Protein AF-A0A392UW88-F1 (afdb_monomer_lite)

Foldseek 3Di:
DVVVVVVVVVVVVVVVVVVVVVVVCVVPPDDDDPPVVPPPPPPVPPVPCPVCPVDPDPDDDDPVNPPDDPPPPPD

pLDDT: mean 74.71, std 16.86, range [48.94, 97.38]

Organism: NCBI:txid97028

Secondary structure (DSSP, 8-state):
-HHHHHHHHHHHHHHHHHHHHHHHHHTS-------TT---S-------------PPPPPPPPGGGTT--------

Sequence (75 aa):
PEIERTARANLKAVRQAKQAVRLATLDQPSQEEEDDTSSPYIMEGEHIEMAESNPPPPPMRTLGDYGQRNDGEIA

Structure (mmCIF, N/CA/C/O backbone):
data_AF-A0A392UW88-F1
#
_entry.id   AF-A0A392UW88-F1
#
loop_
_atom_site.group_PDB
_atom_site.id
_atom_site.type_symbol
_atom_site.label_atom_id
_atom_site.label_alt_id
_atom_site.label_comp_id
_atom_site.label_asym_id
_atom_site.label_entity_id
_atom_site.label_seq_id
_atom_site.pdbx_PDB_ins_code
_atom_site.Cartn_x
_atom_site.Cartn_y
_atom_site.Cartn_z
_atom_site.occupancy
_atom_site.B_iso_or_equiv
_atom_site.auth_seq_id
_atom_site.auth_comp_id
_atom_site.auth_asym_id
_atom_site.auth_atom_id
_atom_site.pdbx_PDB_model_num
ATOM 1 N N . PRO A 1 1 ? 5.475 14.375 14.450 1.00 88.69 1 PRO A N 1
ATOM 2 C CA . PRO A 1 1 ? 4.243 15.177 14.244 1.00 88.69 1 PRO A CA 1
ATOM 3 C C . PRO A 1 1 ? 3.059 14.566 15.006 1.00 88.69 1 PRO A C 1
ATOM 5 O O . PRO A 1 1 ? 2.872 13.354 14.960 1.00 88.69 1 PRO A O 1
ATOM 8 N N . GLU A 1 2 ? 2.289 15.377 15.730 1.00 90.88 2 GLU A N 1
ATOM 9 C CA . GLU A 1 2 ? 1.153 14.901 16.538 1.00 90.88 2 GLU A CA 1
ATOM 10 C C . GLU A 1 2 ? 0.063 14.231 15.683 1.00 90.88 2 GLU A C 1
ATOM 12 O O . GLU A 1 2 ? -0.442 13.170 16.043 1.00 90.88 2 GLU A O 1
ATOM 17 N N . ILE A 1 3 ? -0.162 14.760 14.475 1.00 92.94 3 ILE A N 1
ATOM 18 C CA . ILE A 1 3 ? -1.085 14.230 13.456 1.00 92.94 3 ILE A CA 1
ATOM 19 C C . ILE A 1 3 ? -0.751 12.781 13.066 1.00 92.94 3 ILE A C 1
ATOM 21 O O . ILE A 1 3 ? -1.633 11.954 12.861 1.00 92.94 3 ILE A O 1
ATOM 25 N N . GLU A 1 4 ? 0.534 12.434 12.986 1.00 93.62 4 GLU A N 1
ATOM 26 C CA . GLU A 1 4 ? 0.940 11.077 12.614 1.00 93.62 4 GLU A CA 1
ATOM 27 C C . GLU A 1 4 ? 0.628 10.071 13.731 1.00 93.62 4 GLU A C 1
ATOM 29 O O . GLU A 1 4 ? 0.232 8.932 13.475 1.00 93.62 4 GLU A O 1
ATOM 34 N N . ARG A 1 5 ? 0.776 10.490 14.994 1.00 93.81 5 ARG A N 1
ATOM 35 C CA . ARG A 1 5 ? 0.486 9.634 16.151 1.00 93.81 5 ARG A CA 1
ATOM 36 C C . ARG A 1 5 ? -1.003 9.321 16.239 1.00 93.81 5 ARG A C 1
ATOM 38 O O . ARG A 1 5 ? -1.356 8.161 16.448 1.00 93.81 5 ARG A O 1
ATOM 45 N N . THR A 1 6 ? -1.860 10.320 16.030 1.00 95.94 6 THR A N 1
ATOM 46 C CA . THR A 1 6 ? -3.318 10.135 16.033 1.00 95.94 6 THR A CA 1
ATOM 47 C C . THR A 1 6 ? -3.781 9.310 14.834 1.00 95.94 6 THR A C 1
ATOM 49 O O . THR A 1 6 ? -4.563 8.379 15.014 1.00 95.94 6 THR A O 1
ATOM 52 N N . ALA A 1 7 ? -3.222 9.533 13.639 1.00 96.31 7 ALA A N 1
ATOM 53 C CA . ALA A 1 7 ? -3.512 8.712 12.460 1.00 96.31 7 ALA A CA 1
ATOM 54 C C . ALA A 1 7 ? -3.169 7.227 12.687 1.00 96.31 7 ALA A C 1
ATOM 56 O O . ALA A 1 7 ? -3.977 6.341 12.400 1.00 96.31 7 ALA A O 1
ATOM 57 N N . ARG A 1 8 ? -1.999 6.936 13.275 1.00 96.12 8 ARG A N 1
ATOM 58 C CA . ARG A 1 8 ? -1.598 5.562 13.624 1.00 96.12 8 ARG A CA 1
ATOM 59 C C . ARG A 1 8 ? -2.505 4.942 14.691 1.00 96.12 8 ARG A C 1
ATOM 61 O O . ARG A 1 8 ? -2.781 3.745 14.615 1.00 96.12 8 ARG A O 1
ATOM 68 N N . ALA A 1 9 ? -2.957 5.721 15.674 1.00 95.88 9 ALA A N 1
ATOM 69 C CA . ALA A 1 9 ? -3.904 5.253 16.687 1.00 95.88 9 ALA A CA 1
ATOM 70 C C . ALA A 1 9 ? -5.265 4.899 16.063 1.00 95.88 9 ALA A C 1
ATOM 72 O O . ALA A 1 9 ? -5.771 3.801 16.295 1.00 95.88 9 ALA A O 1
ATOM 73 N N . ASN A 1 10 ? -5.791 5.762 15.189 1.00 96.75 10 ASN A N 1
ATOM 74 C CA . ASN A 1 10 ? -7.048 5.529 14.474 1.00 96.75 10 ASN A CA 1
ATOM 75 C C . ASN A 1 10 ? -6.972 4.282 13.585 1.00 96.75 10 ASN A C 1
ATOM 77 O O . ASN A 1 10 ? -7.873 3.448 13.613 1.00 96.75 10 ASN A O 1
ATOM 81 N N . LEU A 1 11 ? -5.863 4.087 12.866 1.00 96.00 11 LEU A N 1
ATOM 82 C CA . LEU A 1 11 ? -5.659 2.889 12.049 1.00 96.00 11 LEU A CA 1
ATOM 83 C C . LEU A 1 11 ? -5.698 1.599 12.887 1.00 96.00 11 LEU A C 1
ATOM 85 O O . LEU A 1 11 ? -6.275 0.595 12.464 1.00 96.00 11 LEU A O 1
ATOM 89 N N . LYS A 1 12 ? -5.095 1.615 14.083 1.00 97.38 12 LYS A N 1
ATOM 90 C CA . LYS A 1 12 ? -5.127 0.471 15.006 1.00 97.38 12 LYS A CA 1
ATOM 91 C C . LYS A 1 12 ? -6.537 0.209 15.531 1.00 97.38 12 LYS A C 1
ATOM 93 O O . LYS A 1 12 ? -6.955 -0.945 15.523 1.00 97.38 12 LYS A O 1
ATOM 98 N N . ALA A 1 13 ? -7.262 1.256 15.924 1.00 95.06 13 ALA A N 1
ATOM 99 C CA . ALA A 1 13 ? -8.640 1.143 16.396 1.00 95.06 13 ALA A CA 1
ATOM 100 C C . ALA A 1 13 ? -9.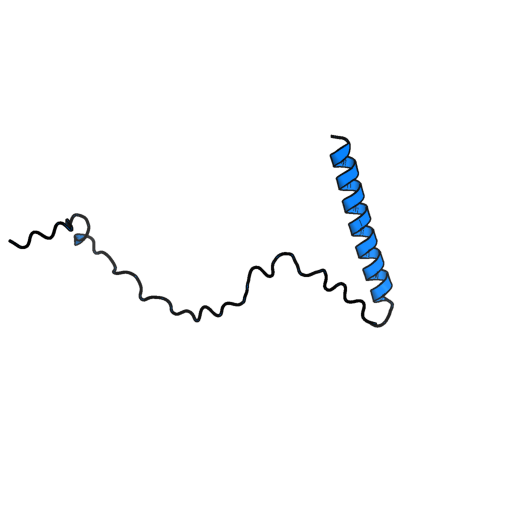557 0.537 15.320 1.00 95.06 13 ALA A C 1
ATOM 102 O O . ALA A 1 13 ? -10.279 -0.421 15.589 1.00 95.06 13 ALA A O 1
ATOM 103 N N . VAL A 1 14 ? -9.446 1.004 14.071 1.00 95.06 14 VAL A N 1
ATOM 104 C CA . VAL A 1 14 ? -10.202 0.457 12.931 1.00 95.06 14 VAL A CA 1
ATOM 105 C C . VAL A 1 14 ? -9.863 -1.016 12.691 1.00 95.06 14 VAL A C 1
ATOM 107 O O . VAL A 1 14 ? -10.759 -1.837 12.497 1.00 95.06 14 VAL A O 1
ATOM 110 N N . ARG A 1 15 ? -8.576 -1.387 12.735 1.00 95.06 15 ARG A N 1
ATOM 111 C CA . ARG A 1 15 ? -8.154 -2.788 12.567 1.00 95.06 15 ARG A CA 1
ATOM 112 C C . ARG A 1 15 ? -8.741 -3.692 13.653 1.00 95.06 15 ARG A C 1
ATOM 114 O O . ARG A 1 15 ? -9.188 -4.791 13.333 1.00 95.06 15 ARG A O 1
ATOM 121 N N . GLN A 1 16 ? -8.733 -3.237 14.904 1.00 95.19 16 GLN A N 1
ATOM 122 C CA . GLN A 1 16 ? -9.292 -3.979 16.035 1.00 95.19 16 GLN A CA 1
ATOM 123 C C . GLN A 1 16 ? -10.811 -4.129 15.918 1.00 95.19 16 GLN A C 1
ATOM 125 O O . GLN A 1 16 ? -11.308 -5.238 16.074 1.00 95.19 16 GLN A O 1
ATOM 130 N N . ALA A 1 17 ? -11.534 -3.066 15.556 1.00 92.00 17 ALA A N 1
ATOM 131 C CA . ALA A 1 17 ? -12.979 -3.127 15.332 1.00 92.00 17 ALA A CA 1
ATOM 132 C C . ALA A 1 17 ? -13.340 -4.138 14.230 1.00 92.00 17 ALA A C 1
ATOM 134 O O . ALA A 1 17 ? -14.175 -5.010 14.447 1.00 92.00 17 ALA A O 1
ATOM 135 N N . LYS A 1 18 ? -12.632 -4.112 13.090 1.00 90.06 18 LYS A N 1
ATOM 136 C CA . LYS A 1 18 ? -12.825 -5.098 12.010 1.00 90.06 18 LYS A CA 1
ATOM 137 C C . LYS A 1 18 ? -12.552 -6.535 12.464 1.00 90.06 18 LYS A C 1
ATOM 139 O O . LYS A 1 18 ? -13.257 -7.450 12.056 1.00 90.06 18 LYS A O 1
ATOM 144 N N . GLN A 1 19 ? -11.523 -6.754 13.285 1.00 91.69 19 GLN A N 1
ATOM 145 C CA . GLN A 1 19 ? -11.239 -8.078 13.850 1.00 91.69 19 GLN A CA 1
ATOM 146 C C . GLN A 1 19 ? -12.342 -8.537 14.809 1.00 91.69 19 GLN A C 1
ATOM 148 O O . GLN A 1 19 ? -12.762 -9.685 14.720 1.00 91.69 19 GLN A O 1
ATOM 153 N N . ALA A 1 20 ? -12.835 -7.651 15.677 1.00 89.25 20 ALA A N 1
ATOM 154 C CA . ALA A 1 20 ? -13.914 -7.959 16.611 1.00 89.25 20 ALA A CA 1
ATOM 155 C C . ALA A 1 20 ? -15.224 -8.304 15.886 1.00 89.25 20 ALA A C 1
ATOM 157 O O . ALA A 1 20 ? -15.873 -9.277 16.253 1.00 89.25 20 ALA A O 1
ATOM 158 N N . VAL A 1 21 ? -15.566 -7.578 14.816 1.00 88.50 21 VAL A N 1
ATOM 159 C CA . VAL A 1 21 ? -16.735 -7.883 13.972 1.00 88.50 21 VAL A CA 1
ATOM 160 C C . VAL A 1 21 ? -16.595 -9.256 13.311 1.00 88.50 21 VAL A C 1
ATOM 162 O O . VAL A 1 21 ? -17.524 -10.053 13.376 1.00 88.50 21 VAL A O 1
ATOM 165 N N . ARG A 1 22 ? -15.422 -9.591 12.750 1.00 83.94 22 ARG A N 1
ATOM 166 C CA . ARG A 1 22 ? -15.176 -10.936 12.191 1.00 83.94 22 ARG A CA 1
ATOM 167 C C . ARG A 1 22 ? -15.284 -12.047 13.235 1.00 83.94 22 ARG A C 1
ATOM 169 O O . ARG A 1 22 ? -15.780 -13.118 12.925 1.00 83.94 22 ARG A O 1
ATOM 176 N N . LEU A 1 23 ? -14.812 -11.809 14.458 1.00 84.50 23 LEU A N 1
ATOM 177 C CA . LEU A 1 23 ? -14.929 -12.788 15.541 1.00 84.50 23 LEU A CA 1
ATOM 178 C C . LEU A 1 23 ? -16.377 -12.952 16.018 1.00 84.50 23 LEU A C 1
ATOM 180 O O . LEU A 1 23 ? -16.787 -14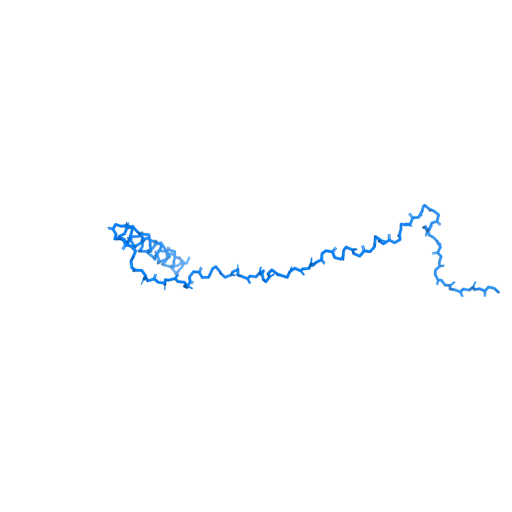.069 16.298 1.00 84.50 23 LEU A O 1
ATOM 184 N N . ALA A 1 24 ? -17.150 -11.867 16.086 1.00 81.88 24 ALA A N 1
ATOM 185 C CA . ALA A 1 24 ? -18.556 -11.916 16.484 1.00 81.88 24 ALA A CA 1
ATOM 186 C C . ALA A 1 24 ? -19.444 -12.579 15.418 1.00 81.88 24 ALA A C 1
ATOM 188 O O . ALA A 1 24 ? -20.345 -13.341 15.750 1.00 81.88 24 ALA A O 1
ATOM 189 N N . THR A 1 25 ? -19.165 -12.317 14.140 1.00 76.81 25 THR A N 1
ATOM 190 C CA . THR A 1 25 ? -19.873 -12.936 13.006 1.00 76.81 25 THR A CA 1
ATOM 191 C C . THR A 1 25 ? -19.484 -14.397 12.797 1.00 76.81 25 THR A C 1
ATOM 193 O O . THR A 1 25 ? -20.305 -15.160 12.313 1.00 76.81 25 THR A O 1
ATOM 196 N N . LEU A 1 26 ? -18.284 -14.824 13.212 1.00 68.94 26 LEU A N 1
ATOM 197 C CA . LEU A 1 26 ? -17.870 -16.233 13.159 1.00 68.94 26 LEU A CA 1
ATOM 198 C C . LEU A 1 26 ? -18.734 -17.150 14.045 1.00 68.94 26 LEU A C 1
ATOM 200 O O . LEU A 1 26 ? -18.884 -18.327 13.730 1.00 68.94 26 LEU A O 1
ATOM 204 N N . ASP A 1 27 ? -19.304 -16.619 15.131 1.00 61.69 27 ASP A N 1
ATOM 205 C CA . ASP A 1 27 ? -20.176 -17.360 16.056 1.00 61.69 27 ASP A CA 1
ATOM 206 C C . ASP A 1 27 ? -21.651 -17.382 15.593 1.00 61.69 27 ASP A C 1
ATOM 208 O O . ASP A 1 27 ? -22.497 -18.046 16.194 1.00 61.69 27 ASP A O 1
ATOM 212 N N . GLN A 1 28 ? -21.973 -16.675 14.501 1.00 56.03 28 GLN A N 1
ATOM 213 C CA . GLN A 1 28 ? -23.272 -16.726 13.835 1.00 56.03 28 GLN A CA 1
ATOM 214 C C . GLN A 1 28 ? -23.143 -17.518 12.521 1.00 56.03 28 GLN A C 1
ATOM 216 O O . GLN A 1 28 ? -22.276 -17.210 11.704 1.00 56.03 28 GLN A O 1
ATOM 221 N N . PRO A 1 29 ? -23.981 -18.542 12.265 1.00 51.62 29 PRO A N 1
ATOM 222 C CA . PRO A 1 29 ? -23.959 -19.247 10.991 1.00 51.62 29 PRO A CA 1
ATOM 223 C C . PRO A 1 29 ? -24.469 -18.307 9.893 1.00 51.62 29 PRO A C 1
ATOM 225 O O . PRO A 1 29 ? -25.671 -18.134 9.730 1.00 51.62 29 PRO A O 1
ATOM 228 N N . SER A 1 30 ? -23.520 -17.674 9.198 1.00 60.97 30 SER A N 1
ATOM 229 C CA . SER A 1 30 ? -23.616 -17.076 7.863 1.00 60.97 30 SER A CA 1
ATOM 230 C C . SER A 1 30 ? -25.021 -16.638 7.430 1.00 60.97 30 SER A C 1
ATOM 232 O O . SER A 1 30 ? -25.717 -17.368 6.725 1.00 60.97 30 SER A O 1
ATOM 234 N N . GLN A 1 31 ? -25.398 -15.410 7.770 1.00 52.34 31 GLN A N 1
ATOM 235 C CA . GLN A 1 31 ? -26.229 -14.610 6.877 1.00 52.34 31 GLN A CA 1
ATOM 236 C C . GLN A 1 31 ? -25.424 -13.377 6.488 1.00 52.34 31 GLN A C 1
ATOM 238 O O . GLN A 1 31 ? -25.317 -12.428 7.254 1.00 52.34 31 GLN A O 1
ATOM 243 N N . GLU A 1 32 ? -24.779 -13.496 5.327 1.00 53.38 32 GLU A N 1
ATOM 244 C CA . GLU A 1 32 ? -24.783 -12.475 4.278 1.00 53.38 32 GLU A CA 1
ATOM 245 C C . GLU A 1 32 ? -24.802 -11.023 4.782 1.00 53.38 32 GLU A C 1
ATOM 247 O O . GLU A 1 32 ? -25.819 -10.341 4.724 1.00 53.38 32 GLU A O 1
ATOM 252 N N . GLU A 1 33 ? -23.651 -10.518 5.214 1.00 52.84 33 GLU A N 1
ATOM 253 C CA . GLU A 1 33 ? -23.311 -9.135 4.899 1.00 52.84 33 GLU A CA 1
ATOM 254 C C . GLU A 1 33 ? -22.043 -9.188 4.060 1.00 52.84 33 GLU A C 1
ATOM 256 O O . GLU A 1 33 ? -20.923 -9.353 4.550 1.00 52.84 33 GLU A O 1
ATOM 261 N N . GLU A 1 34 ? -22.285 -9.155 2.753 1.00 53.66 34 GLU A N 1
ATOM 262 C CA . GLU A 1 34 ? -21.337 -8.755 1.735 1.00 53.66 34 GLU A CA 1
ATOM 263 C C . GLU A 1 34 ? -20.686 -7.436 2.163 1.00 53.66 34 GLU A C 1
ATOM 265 O O . GLU A 1 34 ? -21.141 -6.345 1.834 1.00 53.66 34 GLU A O 1
ATOM 270 N N . ASP A 1 35 ? -19.570 -7.528 2.873 1.00 48.94 35 ASP A N 1
ATOM 271 C CA . ASP A 1 35 ? -18.540 -6.504 2.791 1.00 48.94 35 ASP A CA 1
ATOM 272 C C . ASP A 1 35 ? -17.550 -6.926 1.691 1.00 48.94 35 ASP A C 1
ATOM 274 O O . ASP A 1 35 ? -16.327 -6.946 1.856 1.00 48.94 35 ASP A O 1
ATOM 278 N N . ASP A 1 36 ? -18.117 -7.207 0.510 1.00 49.09 36 ASP A N 1
ATOM 279 C CA . ASP A 1 36 ? -17.447 -7.256 -0.797 1.00 49.09 36 ASP A CA 1
ATOM 280 C C . ASP A 1 36 ? -16.945 -5.859 -1.225 1.00 49.09 36 ASP A C 1
ATOM 282 O O . ASP A 1 36 ? -16.667 -5.577 -2.388 1.00 49.09 36 ASP A O 1
ATOM 286 N N . THR A 1 37 ? -16.736 -4.957 -0.263 1.00 51.09 37 THR A N 1
ATOM 287 C CA . THR A 1 37 ? -15.843 -3.808 -0.420 1.00 51.09 37 THR A CA 1
ATOM 288 C C . THR A 1 37 ? -14.385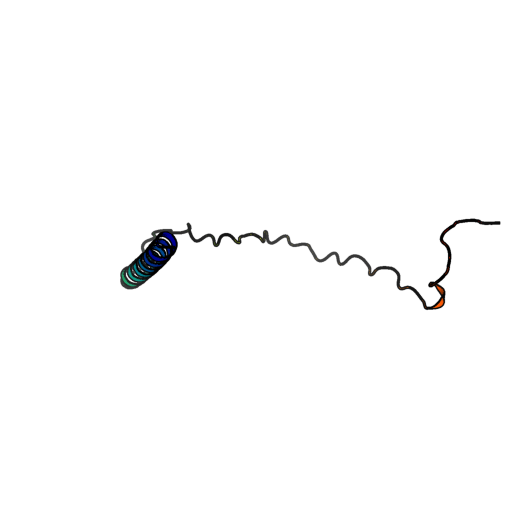 -4.168 -0.127 1.00 51.09 37 THR A C 1
ATOM 290 O O . THR A 1 37 ? -13.495 -3.340 -0.323 1.00 51.09 37 THR A O 1
ATOM 293 N N . SER A 1 38 ? -14.095 -5.420 0.254 1.00 54.91 38 SER A N 1
ATOM 294 C CA . SER A 1 38 ? -12.758 -6.004 0.109 1.00 54.91 38 SER A CA 1
ATOM 295 C C . SER A 1 38 ? -12.550 -6.581 -1.294 1.00 54.91 38 SER A C 1
ATOM 297 O O . SER A 1 38 ? -12.021 -7.680 -1.447 1.00 54.91 38 SER A O 1
ATOM 299 N N . SER A 1 39 ? -12.851 -5.796 -2.329 1.00 51.53 39 SER A N 1
ATOM 300 C CA . SER A 1 39 ? -11.953 -5.823 -3.476 1.00 51.53 39 SER A CA 1
ATOM 301 C C . SER A 1 39 ? -10.600 -5.358 -2.927 1.00 51.53 39 SER A C 1
ATOM 303 O O . SER A 1 39 ? -10.496 -4.207 -2.480 1.00 51.53 39 SER A O 1
ATOM 305 N N . PRO A 1 40 ? -9.554 -6.209 -2.853 1.00 54.28 40 PRO A N 1
ATOM 306 C CA . PRO A 1 40 ? -8.225 -5.641 -2.766 1.00 54.28 40 PRO A CA 1
ATOM 307 C C . PRO A 1 40 ? -8.158 -4.655 -3.929 1.00 54.28 40 PRO A C 1
ATOM 309 O O . PRO A 1 40 ? -8.637 -4.944 -5.020 1.00 54.28 40 PRO A O 1
ATOM 312 N N . TYR A 1 41 ? -7.586 -3.484 -3.706 1.00 56.78 41 TYR A N 1
ATOM 313 C CA . TYR A 1 41 ? -7.246 -2.506 -4.740 1.00 56.78 41 TYR A CA 1
ATOM 314 C C . TYR A 1 41 ? -6.208 -3.076 -5.753 1.00 56.78 41 TYR A C 1
ATOM 316 O O . TYR A 1 41 ? -5.285 -2.413 -6.194 1.00 56.78 41 TYR A O 1
ATOM 324 N N . ILE A 1 42 ? -6.313 -4.361 -6.085 1.00 54.03 42 ILE A N 1
ATOM 325 C CA . ILE A 1 42 ? -5.533 -5.143 -7.018 1.00 54.03 42 ILE A CA 1
ATOM 326 C C . ILE A 1 42 ? -6.468 -6.236 -7.580 1.00 54.03 42 ILE A C 1
ATOM 328 O O . ILE A 1 42 ? -6.274 -7.426 -7.366 1.00 54.03 42 ILE A O 1
ATOM 332 N N . MET A 1 43 ? -7.502 -5.836 -8.321 1.00 51.75 43 MET A N 1
ATOM 333 C CA . MET A 1 43 ? -7.841 -6.571 -9.548 1.00 51.75 43 MET A CA 1
ATOM 334 C C . MET A 1 43 ? -7.126 -5.874 -10.714 1.00 51.75 43 MET A C 1
ATOM 336 O O . MET A 1 43 ? -7.697 -5.574 -11.753 1.00 51.75 43 MET A O 1
ATOM 340 N N . GLU A 1 44 ? -5.853 -5.537 -10.499 1.00 56.19 44 GLU A N 1
ATOM 341 C CA . GLU A 1 44 ? -4.925 -5.142 -11.548 1.00 56.19 44 GLU A CA 1
ATOM 342 C C . GLU A 1 44 ? -4.362 -6.443 -12.103 1.00 56.19 44 GLU A C 1
ATOM 344 O O . GLU A 1 44 ? -3.367 -6.993 -11.636 1.00 56.19 44 GLU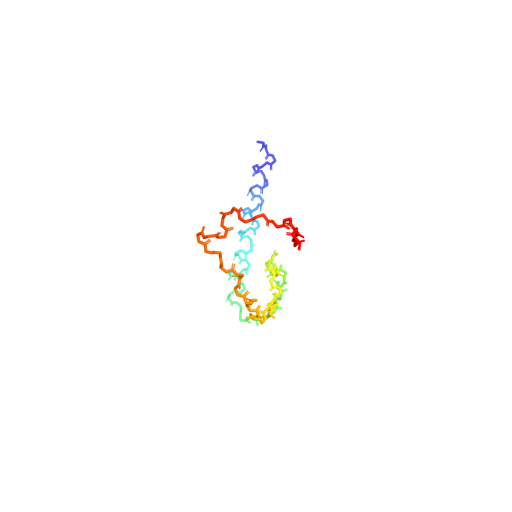 A O 1
ATOM 349 N N . GLY A 1 45 ? -5.156 -7.032 -12.976 1.00 53.78 45 GLY A N 1
ATOM 350 C CA . GLY A 1 45 ? -4.981 -8.404 -13.399 1.00 53.78 45 GLY A CA 1
ATOM 351 C C . GLY A 1 45 ? -6.311 -8.942 -13.863 1.00 53.78 45 GLY A C 1
ATOM 352 O O . GLY A 1 45 ? -6.729 -10.013 -13.435 1.00 53.78 45 GLY A O 1
ATOM 353 N N . GLU A 1 46 ? -6.980 -8.186 -14.741 1.00 51.25 46 GLU A N 1
ATOM 354 C CA . GLU A 1 46 ? -7.685 -8.813 -15.851 1.00 51.25 46 GLU A CA 1
ATOM 355 C C . GLU A 1 46 ? -6.844 -10.034 -16.234 1.00 51.25 46 GLU A C 1
ATOM 357 O O . GLU A 1 46 ? -5.661 -9.895 -16.562 1.00 51.25 46 GLU A O 1
ATOM 362 N N . HIS A 1 47 ? -7.393 -11.234 -16.040 1.00 53.53 47 HIS A N 1
ATOM 363 C CA . HIS A 1 47 ? -6.819 -12.447 -16.596 1.00 53.53 47 HIS A CA 1
ATOM 364 C C . HIS A 1 47 ? -6.963 -12.286 -18.109 1.00 53.53 47 HIS A C 1
ATOM 366 O O . HIS A 1 47 ? -7.840 -12.865 -18.744 1.00 53.53 47 HIS A O 1
ATOM 372 N N . ILE A 1 48 ? -6.129 -11.421 -18.683 1.00 57.78 48 ILE A N 1
ATOM 373 C CA . ILE A 1 48 ? -5.832 -11.438 -20.088 1.00 57.78 48 ILE A CA 1
ATOM 374 C C . ILE A 1 48 ? -5.156 -12.793 -20.212 1.00 57.78 48 ILE A C 1
ATOM 376 O O . ILE A 1 48 ? -3.995 -12.962 -19.832 1.00 57.78 48 ILE A O 1
ATOM 380 N N . GLU A 1 49 ? -5.908 -13.790 -20.675 1.00 61.00 49 GLU A N 1
ATOM 381 C CA . GLU A 1 49 ? -5.316 -14.865 -21.450 1.00 61.00 49 GLU A CA 1
ATOM 382 C C . GLU A 1 49 ? -4.643 -14.171 -22.635 1.00 61.00 49 GLU A C 1
ATOM 384 O O . GLU A 1 49 ? -5.154 -14.103 -23.751 1.00 61.00 49 GLU A O 1
ATOM 389 N N . MET A 1 50 ? -3.458 -13.618 -22.375 1.00 64.00 50 MET A N 1
ATOM 390 C CA . MET A 1 50 ? -2.409 -13.499 -23.353 1.00 64.00 50 MET A CA 1
ATOM 391 C C . MET A 1 50 ? -2.083 -14.955 -23.623 1.00 64.00 50 MET A C 1
ATOM 393 O O . MET A 1 50 ? -1.165 -15.507 -23.020 1.00 64.00 50 MET A O 1
ATOM 397 N N . ALA A 1 51 ? -2.922 -15.611 -24.439 1.00 65.94 51 ALA A N 1
ATOM 398 C CA . ALA A 1 51 ? -2.551 -16.829 -25.122 1.00 65.94 51 ALA A CA 1
ATOM 399 C C . ALA A 1 51 ? -1.109 -16.584 -25.517 1.00 65.94 51 ALA A C 1
ATOM 401 O O . ALA A 1 51 ? -0.837 -15.574 -26.170 1.00 65.94 51 ALA A O 1
ATOM 402 N N . GLU A 1 52 ? -0.204 -17.382 -24.957 1.00 63.41 52 GLU A N 1
ATOM 403 C CA . GLU A 1 52 ? 1.223 -17.163 -25.076 1.00 63.41 52 GLU A CA 1
ATOM 404 C C . GLU A 1 52 ? 1.592 -17.429 -26.533 1.00 63.41 52 GLU A C 1
ATOM 406 O O . GLU A 1 52 ? 2.132 -18.466 -26.907 1.00 63.41 52 GLU A O 1
ATOM 411 N N . SER A 1 53 ? 1.249 -16.477 -27.400 1.00 66.50 53 SER A N 1
ATOM 412 C CA . SER A 1 53 ? 1.824 -16.296 -28.705 1.00 66.50 53 SER A CA 1
ATOM 413 C C . SER A 1 53 ? 3.215 -15.787 -28.401 1.00 66.50 53 SER A C 1
ATOM 415 O O . SER A 1 53 ? 3.487 -14.590 -28.490 1.00 66.50 53 SER A O 1
ATOM 417 N N . ASN A 1 54 ? 4.061 -16.693 -27.919 1.00 75.31 54 ASN A N 1
ATOM 418 C CA . ASN A 1 54 ? 5.457 -16.411 -27.715 1.00 75.31 54 ASN A CA 1
ATOM 419 C C . ASN A 1 54 ? 5.960 -16.017 -29.107 1.00 75.31 54 ASN A C 1
ATOM 421 O O . ASN A 1 54 ? 5.936 -16.866 -30.011 1.00 75.31 54 ASN A O 1
ATOM 425 N N . PRO A 1 55 ? 6.264 -14.728 -29.358 1.00 81.50 55 PRO A N 1
ATOM 426 C CA . PRO A 1 55 ? 6.730 -14.336 -30.670 1.00 81.50 55 PRO A CA 1
ATOM 427 C C . PRO A 1 55 ? 7.987 -15.159 -30.966 1.00 81.50 55 PRO A C 1
ATOM 429 O O . PRO A 1 55 ? 8.714 -15.525 -30.034 1.00 81.50 55 PRO A O 1
ATOM 432 N N . PRO A 1 56 ? 8.250 -15.498 -32.238 1.00 85.94 56 PRO A N 1
ATOM 433 C CA . PRO A 1 56 ? 9.463 -16.223 -32.571 1.00 85.94 56 PRO A CA 1
ATOM 434 C C . PRO A 1 56 ? 10.668 -15.486 -31.966 1.00 85.94 56 PRO A C 1
ATOM 436 O O . PRO A 1 56 ? 10.681 -14.248 -31.957 1.00 85.94 56 PRO A O 1
ATOM 439 N N . PRO A 1 57 ? 11.659 -16.220 -31.431 1.00 88.00 57 PRO A N 1
ATOM 440 C CA . PRO A 1 57 ? 12.816 -15.598 -30.815 1.00 88.00 57 PRO A CA 1
ATOM 441 C C . PRO A 1 57 ? 13.475 -14.640 -31.816 1.00 88.00 57 PRO A C 1
ATOM 443 O O . PRO A 1 57 ? 13.495 -14.924 -33.021 1.00 88.00 57 PRO A O 1
ATOM 446 N N . PRO A 1 58 ? 14.011 -13.503 -31.347 1.00 88.12 58 PRO A N 1
ATOM 447 C CA . PRO A 1 58 ? 14.687 -12.569 -32.228 1.00 88.12 58 PRO A CA 1
ATOM 448 C C . PRO A 1 58 ? 15.869 -13.262 -32.926 1.00 88.12 58 PRO A C 1
ATOM 450 O O . PRO A 1 58 ? 16.453 -14.197 -32.365 1.00 88.12 58 PRO A O 1
ATOM 453 N N . PRO A 1 59 ? 16.262 -12.802 -34.126 1.00 89.94 59 PRO A N 1
ATOM 454 C CA . PRO A 1 59 ? 17.416 -13.344 -34.827 1.00 89.94 59 PRO A CA 1
ATOM 455 C C . PRO A 1 59 ? 18.654 -13.316 -33.928 1.00 89.94 59 PRO A C 1
ATOM 457 O O . PRO A 1 59 ? 19.032 -12.271 -33.392 1.00 89.94 59 PRO A O 1
ATOM 460 N N . MET A 1 60 ? 19.283 -14.476 -33.756 1.00 90.75 60 MET A N 1
ATOM 461 C CA . MET A 1 60 ? 20.546 -14.565 -33.036 1.00 90.75 60 MET A CA 1
ATOM 462 C C . MET A 1 60 ? 21.643 -13.935 -33.884 1.00 90.75 60 MET A C 1
ATOM 464 O O . MET A 1 60 ? 21.738 -14.211 -35.078 1.00 90.75 60 MET A O 1
ATOM 468 N N . ARG A 1 61 ? 22.485 -13.121 -33.248 1.00 87.38 61 ARG A N 1
ATOM 469 C CA . ARG A 1 61 ? 23.668 -12.565 -33.898 1.00 87.38 61 ARG A CA 1
ATOM 470 C C . ARG A 1 61 ? 24.863 -13.490 -33.709 1.00 87.38 61 ARG A C 1
ATOM 472 O O . ARG A 1 61 ? 25.095 -13.982 -32.604 1.00 87.38 61 ARG A O 1
ATOM 479 N N . THR A 1 62 ? 25.628 -13.714 -34.768 1.00 87.81 62 THR A N 1
ATOM 480 C CA . THR A 1 62 ? 26.922 -14.401 -34.711 1.00 87.81 62 THR A CA 1
ATOM 481 C C . THR A 1 62 ? 28.041 -13.423 -34.341 1.00 87.81 62 THR A C 1
ATOM 483 O O . THR A 1 62 ? 27.883 -12.208 -34.453 1.00 87.81 62 THR A O 1
ATOM 486 N N . LEU A 1 63 ? 29.211 -13.934 -33.932 1.00 84.81 63 LEU A N 1
ATOM 487 C CA . LEU A 1 63 ? 30.403 -13.102 -33.701 1.00 84.81 63 LEU A CA 1
ATOM 488 C C . LEU A 1 63 ? 30.764 -12.250 -34.941 1.00 84.81 63 LEU A C 1
ATOM 490 O O . LEU A 1 63 ? 31.298 -11.155 -34.796 1.00 84.81 63 LEU A O 1
ATOM 494 N N . GLY A 1 64 ? 30.446 -12.734 -36.148 1.00 87.94 64 GLY A N 1
ATOM 495 C CA . GLY A 1 64 ? 30.680 -12.025 -37.408 1.00 87.94 64 GLY A CA 1
ATOM 496 C C . GLY A 1 64 ? 29.722 -10.860 -37.673 1.00 87.94 64 GLY A C 1
ATOM 497 O O . GLY A 1 64 ? 30.029 -10.003 -38.495 1.00 87.94 64 GLY A O 1
ATOM 498 N N . ASP A 1 65 ? 28.601 -10.778 -36.953 1.00 86.62 65 ASP A N 1
ATOM 499 C CA . ASP A 1 65 ? 27.581 -9.745 -37.173 1.00 86.62 65 ASP A CA 1
ATOM 500 C C . ASP A 1 65 ? 27.923 -8.439 -36.438 1.00 86.62 65 ASP A C 1
ATOM 502 O O . ASP A 1 65 ? 27.285 -7.399 -36.638 1.00 86.62 65 ASP A O 1
ATOM 506 N N . TYR A 1 66 ? 28.899 -8.476 -35.527 1.00 84.25 66 TYR A N 1
ATOM 507 C CA . TYR A 1 66 ? 29.390 -7.300 -34.819 1.00 84.25 66 TYR A CA 1
ATOM 508 C C . TYR A 1 66 ? 30.332 -6.513 -35.737 1.00 84.25 66 TYR A C 1
ATOM 510 O O . TYR A 1 66 ? 31.480 -6.893 -35.936 1.00 84.25 66 TYR A O 1
ATOM 518 N N . GLY A 1 67 ? 29.851 -5.393 -36.282 1.00 80.62 67 GLY A N 1
ATOM 519 C CA . GLY A 1 67 ? 30.646 -4.491 -37.127 1.00 80.62 67 GLY A CA 1
ATOM 520 C C . GLY A 1 67 ? 30.176 -4.397 -38.579 1.00 80.62 67 GLY A C 1
ATOM 521 O O . GLY A 1 67 ? 30.679 -3.547 -39.312 1.00 80.62 67 GLY A O 1
ATOM 522 N N . GLN A 1 68 ? 29.189 -5.202 -38.983 1.00 78.81 68 GLN A N 1
ATOM 523 C CA . GLN A 1 68 ? 28.505 -5.015 -40.259 1.00 78.81 68 GLN A CA 1
ATO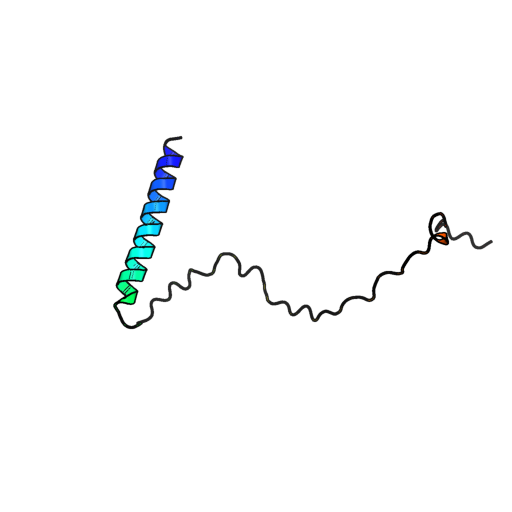M 524 C C . GLN A 1 68 ? 27.669 -3.731 -40.191 1.00 78.81 68 GLN A C 1
ATOM 526 O O . GLN A 1 68 ? 26.854 -3.553 -39.283 1.00 78.81 68 GLN A O 1
ATOM 531 N N . ARG A 1 69 ? 27.932 -2.798 -41.107 1.00 78.06 69 ARG A N 1
ATOM 532 C CA . ARG A 1 69 ? 27.171 -1.555 -41.221 1.00 78.06 69 ARG A CA 1
ATOM 533 C C . ARG A 1 69 ? 25.900 -1.828 -42.029 1.00 78.06 69 ARG A C 1
ATOM 535 O O . ARG A 1 69 ? 25.915 -2.614 -42.970 1.00 78.06 69 ARG A O 1
ATOM 542 N N . ASN A 1 70 ? 24.799 -1.203 -41.618 1.00 72.12 70 ASN A N 1
ATOM 543 C CA . ASN A 1 70 ? 23.491 -1.341 -42.267 1.00 72.12 70 ASN A CA 1
ATOM 544 C C . ASN A 1 70 ? 23.270 -0.260 -43.344 1.00 72.12 70 ASN A C 1
ATOM 546 O O . ASN A 1 70 ? 22.134 -0.027 -43.759 1.00 72.12 70 ASN A O 1
ATOM 550 N N . ASP A 1 71 ? 24.324 0.452 -43.751 1.00 70.56 71 ASP A N 1
ATOM 551 C CA . ASP A 1 71 ? 24.299 1.374 -44.880 1.00 70.56 71 ASP A CA 1
ATOM 552 C C . ASP A 1 71 ? 24.253 0.540 -46.161 1.00 70.56 71 ASP A C 1
ATOM 554 O O . ASP A 1 71 ? 25.257 0.008 -46.610 1.00 70.56 71 ASP A O 1
ATOM 558 N N . GLY A 1 72 ? 23.050 0.353 -46.705 1.00 65.44 72 GLY A N 1
ATOM 559 C CA . GLY A 1 72 ? 22.775 -0.473 -47.884 1.00 65.44 72 GLY A CA 1
ATOM 560 C C . GLY A 1 72 ? 23.409 0.024 -49.188 1.00 65.44 72 GLY A C 1
ATOM 561 O O . GLY A 1 72 ? 22.698 0.245 -50.164 1.00 65.44 72 GLY A O 1
ATOM 562 N N . GLU A 1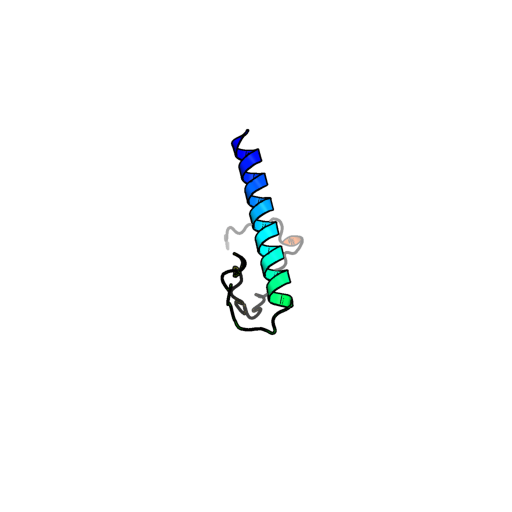 73 ? 24.729 0.172 -49.233 1.00 61.66 73 GLU A N 1
ATOM 563 C CA . GLU A 1 73 ? 25.502 0.389 -50.447 1.00 61.66 73 GLU A CA 1
ATOM 564 C C . GLU A 1 73 ? 25.731 -0.975 -51.120 1.00 61.66 73 GLU A C 1
ATOM 566 O O . GLU A 1 73 ? 26.750 -1.646 -50.963 1.00 61.66 73 GLU A O 1
ATOM 571 N N . ILE A 1 74 ? 24.705 -1.427 -51.840 1.00 56.66 74 ILE A N 1
ATOM 572 C CA . ILE A 1 74 ? 24.895 -2.331 -52.975 1.00 56.66 74 ILE A CA 1
ATOM 573 C C . ILE A 1 74 ? 25.681 -1.547 -54.031 1.00 56.66 74 ILE A C 1
ATOM 575 O O . ILE A 1 74 ? 25.191 -0.535 -54.530 1.00 56.66 74 ILE A O 1
ATOM 579 N N . ALA A 1 75 ? 26.910 -1.996 -54.292 1.00 50.75 75 ALA A N 1
ATOM 580 C CA . ALA A 1 75 ? 27.764 -1.517 -55.378 1.00 50.75 75 ALA A CA 1
ATOM 581 C C . ALA A 1 75 ? 27.113 -1.693 -56.760 1.00 50.75 75 ALA A C 1
ATOM 583 O O . ALA A 1 75 ? 26.333 -2.661 -56.931 1.00 50.75 75 ALA A O 1
#

Radius of gyration: 29.6 Å; chains: 1; bounding box: 57×34×72 Å